Protein AF-A0A972YEQ8-F1 (afdb_monomer)

Solvent-accessible surface area (backbone atoms only — not comparable to full-atom values): 8526 Å² total; per-residue (Å²): 132,85,81,76,73,78,64,45,81,72,47,78,48,75,59,92,53,33,38,36,41,34,33,34,39,65,90,40,56,49,99,87,65,48,78,46,79,74,41,80,48,74,51,73,35,32,45,45,74,49,97,84,75,45,79,47,78,40,85,74,67,55,77,71,51,44,57,53,49,53,54,49,49,51,58,50,49,57,49,50,51,53,51,53,50,53,52,50,51,52,51,51,50,51,52,48,54,50,53,52,50,54,48,54,54,61,56,70,78,45,53,78,67,52,57,54,47,52,59,49,50,53,51,52,50,50,52,52,51,54,52,57,73,67,60,65,83,76,82,83,86,80,132

pLDDT: mean 78.66, std 14.8, range [39.31, 95.44]

Structure (mmCIF, N/CA/C/O backbone):
data_AF-A0A972YEQ8-F1
#
_entry.id   AF-A0A972YEQ8-F1
#
loop_
_atom_site.group_PDB
_atom_site.id
_atom_site.type_symbol
_atom_site.label_atom_id
_atom_site.label_alt_id
_atom_site.label_comp_id
_atom_site.label_asym_id
_atom_sit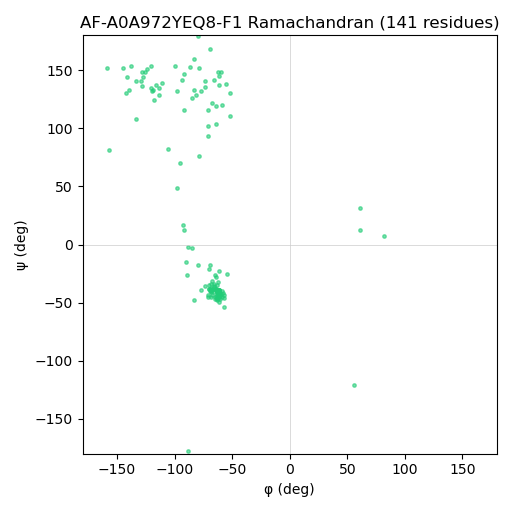e.label_entity_id
_atom_site.label_seq_id
_atom_site.pdbx_PDB_ins_code
_atom_site.Cartn_x
_atom_site.Cartn_y
_atom_site.Cartn_z
_atom_site.occupancy
_atom_site.B_iso_or_equiv
_atom_site.auth_seq_id
_atom_site.auth_comp_id
_atom_site.auth_asym_id
_atom_site.auth_atom_id
_atom_site.pdbx_PDB_model_num
ATOM 1 N N . MET A 1 1 ? -14.097 23.940 -10.486 1.00 46.50 1 MET A N 1
ATOM 2 C CA . MET A 1 1 ? -14.217 23.028 -9.330 1.00 46.50 1 MET A CA 1
ATOM 3 C C . MET A 1 1 ? -13.614 21.710 -9.767 1.00 46.50 1 MET A C 1
ATOM 5 O O . MET A 1 1 ? -14.126 21.138 -10.717 1.00 46.50 1 MET A O 1
ATOM 9 N N . GLU A 1 2 ? -12.492 21.294 -9.182 1.00 50.94 2 GLU A N 1
ATOM 10 C CA . GLU A 1 2 ? -11.872 20.004 -9.507 1.00 50.94 2 GLU A CA 1
ATOM 11 C C . GLU A 1 2 ? -12.761 18.855 -9.024 1.00 50.94 2 GLU A C 1
ATOM 13 O O . GLU A 1 2 ? -13.050 18.736 -7.829 1.00 50.94 2 GLU A O 1
ATOM 18 N N . GLU A 1 3 ? -13.173 17.980 -9.938 1.00 52.50 3 GLU A N 1
ATOM 19 C CA . GLU A 1 3 ? -13.722 16.678 -9.574 1.00 52.50 3 GLU A CA 1
ATOM 20 C C . GLU A 1 3 ? -12.586 15.806 -9.035 1.00 52.50 3 GLU A C 1
ATOM 22 O O . GLU A 1 3 ? -11.865 15.139 -9.775 1.00 52.50 3 GLU A O 1
ATOM 27 N N . ARG A 1 4 ? -12.402 15.810 -7.712 1.00 58.81 4 ARG A N 1
ATOM 28 C CA . ARG A 1 4 ? -11.503 14.856 -7.058 1.00 58.81 4 ARG A CA 1
ATOM 29 C C . ARG A 1 4 ? -12.061 13.450 -7.265 1.00 58.81 4 ARG A C 1
ATOM 31 O O . ARG A 1 4 ? -13.028 13.063 -6.604 1.00 58.81 4 ARG A O 1
ATOM 38 N N . LYS A 1 5 ? -11.454 12.687 -8.178 1.00 71.62 5 LYS A N 1
ATOM 39 C CA . LYS A 1 5 ? -11.754 11.262 -8.358 1.00 71.62 5 LYS A CA 1
ATOM 40 C C . LYS A 1 5 ? -11.652 10.550 -7.008 1.00 71.62 5 LYS A C 1
ATOM 42 O O . LYS A 1 5 ? -10.690 10.730 -6.259 1.00 71.62 5 LYS A O 1
ATOM 47 N N . LYS A 1 6 ? -12.685 9.773 -6.678 1.00 80.44 6 LYS A N 1
ATOM 48 C CA . LYS A 1 6 ? -12.731 9.015 -5.425 1.00 80.44 6 LYS A CA 1
ATOM 49 C C . LYS A 1 6 ? -11.641 7.937 -5.444 1.00 80.44 6 LYS A C 1
ATOM 51 O O . LYS A 1 6 ? -11.435 7.321 -6.488 1.00 80.44 6 LYS A O 1
ATOM 56 N N . PRO A 1 7 ? -10.974 7.681 -4.309 1.00 87.81 7 PRO A N 1
ATOM 57 C CA . PRO A 1 7 ? -10.001 6.604 -4.228 1.00 87.81 7 PRO A CA 1
ATOM 58 C C . PRO A 1 7 ? -10.651 5.237 -4.467 1.00 87.81 7 PRO A C 1
ATOM 60 O O . PRO A 1 7 ? -11.806 5.012 -4.097 1.00 87.81 7 PRO A O 1
ATOM 63 N N . THR A 1 8 ? -9.885 4.312 -5.039 1.00 91.19 8 THR A N 1
ATOM 64 C CA . THR A 1 8 ? -10.295 2.925 -5.278 1.00 91.19 8 THR A CA 1
ATOM 65 C C . THR A 1 8 ? -9.858 2.024 -4.127 1.00 91.19 8 THR A C 1
ATOM 67 O O . THR A 1 8 ? -8.756 2.172 -3.598 1.00 91.19 8 THR A O 1
ATOM 70 N N . LEU A 1 9 ? -10.700 1.063 -3.744 1.00 92.69 9 LEU A N 1
ATOM 71 C CA . LEU A 1 9 ? -10.356 0.063 -2.733 1.00 92.69 9 LEU A CA 1
ATOM 72 C C . LEU A 1 9 ? -9.324 -0.926 -3.295 1.00 92.69 9 LEU A C 1
ATOM 74 O O . LEU A 1 9 ? -9.634 -1.659 -4.228 1.00 92.69 9 LEU A O 1
ATOM 78 N N . GLU A 1 10 ? -8.118 -0.956 -2.719 1.00 93.31 10 GLU A N 1
ATOM 79 C CA . GLU A 1 10 ? -7.074 -1.935 -3.071 1.00 93.31 10 GLU A CA 1
ATOM 80 C C . GLU A 1 10 ? -7.301 -3.244 -2.303 1.00 93.31 10 GLU A C 1
ATOM 82 O O . GLU A 1 10 ? -7.270 -4.328 -2.881 1.00 93.31 10 GLU A O 1
ATOM 87 N N . LYS A 1 11 ? -7.536 -3.151 -0.985 1.00 94.62 11 LYS A N 1
ATOM 88 C CA . LYS A 1 11 ? -7.744 -4.318 -0.118 1.00 94.62 11 LYS A CA 1
ATOM 89 C C . LYS A 1 11 ? -8.477 -3.958 1.169 1.00 94.62 11 LYS A C 1
ATOM 91 O O . LYS A 1 11 ? -8.360 -2.845 1.680 1.00 94.62 11 LYS A O 1
ATOM 96 N N . GLU A 1 12 ? -9.198 -4.930 1.713 1.00 95.44 12 GLU A N 1
ATOM 97 C CA . GLU A 1 12 ? -9.908 -4.832 2.984 1.00 95.44 12 GLU A CA 1
ATOM 98 C C . GLU A 1 12 ? -9.568 -6.023 3.886 1.00 95.44 12 GLU A C 1
ATOM 100 O O . GLU A 1 12 ? -9.468 -7.161 3.427 1.00 95.44 12 GLU A O 1
ATOM 105 N N . TRP A 1 13 ? -9.422 -5.751 5.182 1.00 95.25 13 TRP A N 1
ATOM 106 C CA . TRP A 1 13 ? -9.278 -6.743 6.240 1.00 95.25 13 TRP A CA 1
ATOM 107 C C . TRP A 1 13 ? -10.328 -6.509 7.316 1.00 95.25 13 TRP A C 1
ATOM 109 O O . TRP A 1 13 ? -10.690 -5.368 7.615 1.00 95.25 13 TRP A O 1
ATOM 119 N N . ARG A 1 14 ? -10.766 -7.593 7.957 1.00 93.38 14 ARG A N 1
ATOM 120 C CA . ARG A 1 14 ? -11.747 -7.535 9.037 1.00 93.38 14 ARG A CA 1
ATOM 121 C C . ARG A 1 14 ? -11.428 -8.553 10.123 1.00 93.38 14 ARG A C 1
ATOM 123 O O . ARG A 1 14 ? -11.243 -9.729 9.827 1.00 93.38 14 ARG A O 1
ATOM 130 N N . ILE A 1 15 ? -11.407 -8.101 11.376 1.00 92.81 15 ILE A N 1
ATOM 131 C CA . ILE A 1 15 ? -11.313 -8.958 12.564 1.00 92.81 15 ILE A CA 1
ATOM 132 C C . ILE A 1 15 ? -12.358 -8.474 13.567 1.00 92.81 15 ILE A C 1
ATOM 134 O O . ILE A 1 15 ? -12.233 -7.396 14.148 1.00 92.81 15 ILE A O 1
ATOM 138 N N . GLY A 1 16 ? -13.421 -9.262 13.742 1.00 90.00 16 GLY A N 1
ATOM 139 C CA . GLY A 1 16 ? -14.567 -8.880 14.567 1.00 90.00 16 GLY A CA 1
ATOM 140 C C . GLY A 1 16 ? -15.175 -7.545 14.120 1.00 90.00 16 GLY A C 1
ATOM 141 O O . GLY A 1 16 ? -15.592 -7.389 12.968 1.00 90.00 16 GLY A O 1
ATOM 142 N N . ASN A 1 17 ? -15.186 -6.583 15.044 1.00 92.75 17 ASN A N 1
ATOM 143 C CA . ASN A 1 17 ? -15.720 -5.234 14.850 1.00 92.75 17 ASN A CA 1
ATOM 144 C C . ASN A 1 17 ? -14.657 -4.223 14.403 1.00 92.75 17 ASN A C 1
ATOM 146 O O . ASN A 1 17 ? -14.870 -3.023 14.526 1.00 92.75 17 ASN A O 1
ATOM 150 N N . ILE A 1 18 ? -13.501 -4.667 13.914 1.00 92.56 18 ILE A N 1
ATOM 151 C CA . ILE A 1 18 ? -12.461 -3.774 13.399 1.00 92.56 18 ILE A CA 1
ATOM 152 C C . ILE A 1 18 ? -12.231 -4.089 11.932 1.00 92.56 18 ILE A C 1
ATOM 154 O O . ILE A 1 18 ? -12.092 -5.249 11.535 1.00 92.56 18 ILE A O 1
ATOM 158 N N . LYS A 1 19 ? -12.186 -3.026 11.138 1.00 94.19 19 LYS A N 1
ATOM 159 C CA . LYS A 1 19 ? -11.946 -3.054 9.706 1.00 94.19 19 LYS A CA 1
ATOM 160 C C . LYS A 1 19 ? -10.709 -2.228 9.396 1.00 94.19 19 LYS A C 1
ATOM 162 O O . LYS A 1 19 ? -10.551 -1.115 9.895 1.00 94.19 19 LYS A O 1
ATOM 167 N N . ALA A 1 20 ? -9.843 -2.773 8.558 1.00 94.31 20 ALA A N 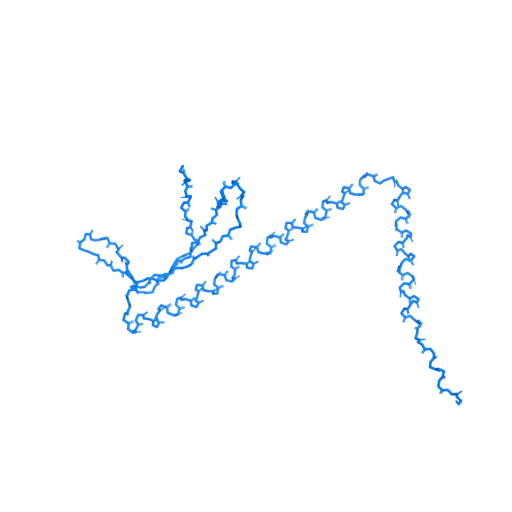1
ATOM 168 C CA . ALA A 1 20 ? -8.759 -2.033 7.943 1.00 94.31 20 ALA A CA 1
ATOM 169 C C . ALA A 1 20 ? -8.974 -1.999 6.434 1.00 94.31 20 ALA A C 1
ATOM 171 O O . ALA A 1 20 ? -9.344 -3.005 5.834 1.00 94.31 20 ALA A O 1
ATOM 172 N N . VAL A 1 21 ? -8.743 -0.848 5.819 1.00 94.00 21 VAL A N 1
ATOM 173 C CA . VAL A 1 21 ? -8.834 -0.670 4.369 1.00 94.00 21 VAL A CA 1
ATOM 174 C C . VAL A 1 21 ? -7.562 -0.040 3.845 1.00 94.00 21 VAL A C 1
ATOM 176 O O . VAL A 1 21 ? -6.975 0.829 4.493 1.00 94.00 21 VAL A O 1
ATOM 179 N N . MET A 1 22 ? -7.165 -0.466 2.655 1.00 94.69 22 MET A N 1
ATOM 180 C CA . MET A 1 22 ? -6.152 0.184 1.845 1.00 94.69 22 MET A CA 1
ATOM 181 C C . MET A 1 22 ? -6.811 0.743 0.595 1.00 94.69 22 MET A C 1
ATOM 183 O O . MET A 1 22 ? -7.537 0.045 -0.113 1.00 94.69 22 MET A O 1
ATOM 187 N N . LEU A 1 23 ? -6.551 2.016 0.345 1.00 93.19 23 LEU A N 1
ATOM 188 C CA . LEU A 1 23 ? -7.112 2.787 -0.744 1.00 93.19 23 LEU A CA 1
ATOM 189 C C . LEU A 1 23 ? -5.984 3.279 -1.645 1.00 93.19 23 LEU A C 1
ATOM 191 O O . LEU A 1 23 ? -5.008 3.858 -1.158 1.00 93.19 23 LEU A O 1
ATOM 195 N N . ARG A 1 24 ? -6.156 3.094 -2.951 1.00 92.00 24 ARG A N 1
ATOM 196 C CA . ARG A 1 24 ? -5.288 3.644 -3.987 1.00 92.00 24 ARG A CA 1
ATOM 197 C C . ARG A 1 24 ? -5.907 4.919 -4.545 1.00 92.00 24 ARG A C 1
ATOM 199 O O . ARG A 1 24 ? -7.090 4.967 -4.873 1.00 92.00 24 ARG A O 1
ATOM 206 N N . HIS A 1 25 ? -5.093 5.959 -4.645 1.00 90.00 25 HIS A N 1
ATOM 207 C CA . HIS A 1 25 ? -5.453 7.232 -5.258 1.00 90.00 25 HIS A CA 1
ATOM 208 C C . HIS A 1 25 ? -4.767 7.315 -6.617 1.00 90.00 25 HIS A C 1
ATOM 210 O O . HIS A 1 25 ? -3.678 7.880 -6.722 1.00 90.00 25 HIS A O 1
ATOM 216 N N . SER A 1 26 ? -5.380 6.696 -7.625 1.00 82.25 26 SER A N 1
ATOM 217 C CA . SER A 1 26 ? -4.961 6.815 -9.022 1.00 82.25 26 SER A CA 1
ATOM 218 C C . SER A 1 26 ? -5.550 8.078 -9.655 1.00 82.25 26 SER A C 1
ATOM 220 O O . SER A 1 26 ? -6.540 8.627 -9.171 1.00 82.25 26 SER A O 1
ATOM 222 N N . ASP A 1 27 ? -4.946 8.532 -10.752 1.00 76.06 27 ASP A N 1
ATOM 223 C CA . ASP A 1 27 ? -5.450 9.636 -11.586 1.00 76.06 27 ASP A CA 1
ATOM 224 C C . ASP A 1 27 ? -5.585 10.985 -10.869 1.00 76.06 27 ASP A C 1
ATOM 226 O O . ASP A 1 27 ? -6.461 11.794 -11.183 1.00 76.06 27 ASP A O 1
ATOM 230 N N . ARG A 1 28 ? -4.720 11.236 -9.889 1.00 79.31 28 ARG A N 1
ATOM 231 C CA . ARG A 1 28 ? -4.595 12.562 -9.292 1.00 79.31 28 ARG A CA 1
ATOM 232 C C . ARG A 1 28 ? -3.877 13.490 -10.263 1.00 79.31 28 ARG A C 1
ATOM 234 O O . ARG A 1 28 ? -2.889 13.083 -10.870 1.00 79.31 28 ARG A O 1
ATOM 241 N N . THR A 1 29 ? -4.322 14.734 -10.340 1.00 79.25 29 THR A N 1
ATOM 242 C CA . THR A 1 29 ? -3.620 15.812 -11.041 1.00 79.25 29 THR A CA 1
ATOM 243 C C . THR A 1 29 ? -3.294 16.945 -10.072 1.00 79.25 29 THR A C 1
ATOM 245 O O . THR A 1 29 ? -3.951 17.063 -9.035 1.00 79.25 29 THR A O 1
ATOM 248 N N . ASP A 1 30 ? -2.242 17.710 -10.350 1.00 82.44 30 ASP A N 1
ATOM 249 C CA . ASP A 1 30 ? -2.005 18.998 -9.691 1.00 82.44 30 ASP A CA 1
ATOM 250 C C . ASP A 1 30 ? -2.873 20.107 -10.315 1.00 82.44 30 ASP A C 1
ATOM 252 O O . ASP A 1 30 ? -3.652 19.850 -11.237 1.00 82.44 30 ASP A O 1
ATOM 256 N N . GLU A 1 31 ? -2.746 21.331 -9.791 1.00 84.31 31 GLU A N 1
ATOM 257 C CA . GLU A 1 31 ? -3.500 22.507 -10.257 1.00 84.31 31 GLU A CA 1
ATOM 258 C C . GLU A 1 31 ? -3.214 22.845 -11.732 1.00 84.31 31 GLU A C 1
ATOM 260 O O . GLU A 1 31 ? -4.057 23.438 -12.406 1.00 84.31 31 GLU A O 1
ATOM 265 N N . ASP A 1 32 ? -2.060 22.411 -12.246 1.00 86.69 32 ASP A N 1
ATOM 266 C CA . ASP A 1 32 ? -1.630 22.592 -13.632 1.00 86.69 32 ASP A CA 1
ATOM 267 C C . ASP A 1 32 ? -2.111 21.451 -14.555 1.00 86.69 32 ASP A C 1
ATOM 269 O O . ASP A 1 32 ? -1.877 21.473 -15.765 1.00 86.69 32 ASP A O 1
ATOM 273 N N . GLY A 1 33 ? -2.800 20.443 -14.009 1.00 84.06 33 GLY A N 1
ATOM 274 C CA . GLY A 1 33 ? -3.288 19.280 -14.749 1.00 84.06 33 GLY A CA 1
ATOM 275 C C . GLY A 1 33 ? -2.239 18.185 -14.974 1.00 84.06 33 GLY A C 1
ATOM 276 O O . GLY A 1 33 ? -2.522 17.208 -15.674 1.00 84.06 33 GLY A O 1
ATOM 277 N N . ASN A 1 34 ? -1.049 18.289 -14.377 1.00 83.50 34 ASN A N 1
ATOM 278 C CA . ASN A 1 34 ? -0.035 17.244 -14.463 1.00 83.50 34 ASN A CA 1
ATOM 279 C C . ASN A 1 34 ? -0.430 16.055 -13.598 1.00 83.50 34 ASN A C 1
ATOM 281 O O . ASN A 1 34 ? -0.831 16.198 -12.441 1.00 83.50 34 ASN A O 1
ATOM 285 N N . ARG A 1 35 ? -0.266 14.847 -14.142 1.00 80.50 35 ARG A N 1
ATOM 286 C CA . ARG A 1 35 ? -0.532 13.611 -13.407 1.00 80.50 35 ARG A CA 1
ATOM 287 C C . ARG A 1 35 ? 0.435 13.479 -12.230 1.00 80.50 35 ARG A C 1
ATOM 289 O O . ARG A 1 35 ? 1.645 13.367 -12.411 1.00 80.50 35 ARG A O 1
ATOM 296 N N . LEU A 1 36 ? -0.124 13.427 -11.028 1.00 79.88 36 LEU A N 1
ATOM 297 C CA . LEU A 1 36 ? 0.600 13.129 -9.802 1.00 79.88 36 LEU A CA 1
ATOM 298 C C . LEU A 1 36 ? 0.834 11.617 -9.671 1.00 79.88 36 LEU A C 1
ATOM 300 O O . LEU A 1 36 ? 0.023 10.822 -10.159 1.00 79.88 36 LEU A O 1
ATOM 304 N N . PRO A 1 37 ? 1.913 11.205 -8.983 1.00 80.06 37 PRO A N 1
ATOM 305 C CA . PRO A 1 37 ? 2.186 9.797 -8.738 1.00 80.06 37 PRO A CA 1
ATOM 306 C C . PRO A 1 37 ? 1.069 9.147 -7.918 1.00 80.06 37 PRO A C 1
ATOM 308 O O . PRO A 1 37 ? 0.483 9.766 -7.019 1.00 80.06 37 PRO A O 1
ATOM 311 N N . ASP A 1 38 ? 0.808 7.877 -8.227 1.00 84.75 38 ASP A N 1
ATOM 312 C CA . ASP A 1 38 ? -0.124 7.043 -7.478 1.00 84.75 38 ASP A CA 1
ATOM 313 C C . ASP A 1 38 ? 0.276 7.011 -5.997 1.00 84.75 38 ASP A C 1
ATOM 315 O O . ASP A 1 38 ? 1.450 6.888 -5.640 1.00 84.75 38 ASP A O 1
ATOM 319 N N . ARG A 1 39 ? -0.722 7.107 -5.116 1.00 86.44 39 ARG A N 1
ATOM 320 C CA . ARG A 1 39 ? -0.509 7.081 -3.667 1.00 86.44 39 ARG A CA 1
ATOM 321 C C . ARG A 1 39 ? -1.404 6.050 -3.002 1.00 86.44 39 ARG A C 1
ATOM 323 O O . ARG A 1 39 ? -2.604 5.992 -3.274 1.00 86.44 39 ARG A O 1
ATOM 330 N N . LEU A 1 40 ? -0.830 5.299 -2.068 1.00 90.50 40 LEU A N 1
ATOM 331 C CA . LEU A 1 40 ? -1.576 4.446 -1.152 1.00 90.50 40 LEU A CA 1
ATOM 332 C C . LEU A 1 40 ? -1.901 5.207 0.134 1.00 90.50 40 LEU A C 1
ATOM 334 O O . LEU A 1 40 ? -1.161 6.077 0.597 1.00 90.50 40 LEU A O 1
ATOM 338 N N . SER A 1 41 ? -3.055 4.893 0.702 1.00 91.00 41 SER A N 1
ATOM 339 C CA . SER A 1 41 ? -3.447 5.334 2.035 1.00 91.00 41 SER A CA 1
ATOM 340 C C . SER A 1 41 ? -4.171 4.201 2.733 1.00 91.00 41 SER A C 1
ATOM 342 O O . SER A 1 41 ? -4.921 3.464 2.092 1.00 91.00 41 SER A O 1
ATOM 344 N N . SER A 1 42 ? -3.982 4.074 4.038 1.00 91.88 42 SER A N 1
ATOM 345 C CA . SER A 1 42 ? -4.664 3.065 4.834 1.00 91.88 42 SER A CA 1
ATOM 346 C C . SER A 1 42 ? -5.439 3.687 5.989 1.00 91.88 42 SER A C 1
ATOM 348 O O . SER A 1 42 ? -5.102 4.760 6.493 1.00 91.88 42 SER A O 1
ATOM 350 N N . LYS A 1 43 ? -6.520 3.019 6.393 1.00 91.69 43 LYS A N 1
ATOM 351 C CA . LYS A 1 43 ? -7.374 3.434 7.510 1.00 91.69 43 LYS A CA 1
ATOM 352 C C . LYS A 1 43 ? -7.781 2.201 8.305 1.00 91.69 43 LYS A C 1
ATOM 354 O O . LYS A 1 43 ? -8.227 1.220 7.719 1.00 91.69 43 LYS A O 1
ATOM 359 N N . VAL A 1 44 ? -7.657 2.266 9.630 1.00 91.38 44 VAL A N 1
ATOM 360 C CA . VAL A 1 44 ? -8.143 1.228 10.552 1.00 91.38 44 VAL A CA 1
ATOM 361 C C . VAL A 1 44 ? -9.198 1.841 11.460 1.00 91.38 44 VAL A C 1
ATOM 363 O O . VAL A 1 44 ? -8.943 2.858 12.102 1.00 91.38 44 VAL A O 1
ATOM 366 N N . VAL A 1 45 ? -10.384 1.243 11.485 1.00 91.12 45 VAL A N 1
ATOM 367 C CA . VAL A 1 45 ? -11.581 1.766 12.154 1.00 91.12 45 VAL A CA 1
ATOM 368 C C . VAL A 1 45 ? -12.332 0.668 12.879 1.00 91.12 45 VAL A C 1
ATOM 370 O O . VAL A 1 45 ? -12.294 -0.500 12.488 1.00 91.12 45 VAL A O 1
ATOM 373 N N . LYS A 1 46 ? -13.061 1.059 13.922 1.00 91.88 46 LYS A N 1
ATOM 374 C CA . LYS A 1 46 ? -14.081 0.215 14.528 1.00 91.88 46 LYS A CA 1
ATOM 375 C C . LYS A 1 46 ? -15.371 0.354 13.730 1.00 91.88 46 LYS A C 1
ATOM 377 O O . LYS A 1 46 ? -15.786 1.470 13.440 1.00 91.88 46 LYS A O 1
ATOM 382 N N . ILE A 1 47 ? -16.002 -0.766 13.413 1.00 91.56 47 ILE A N 1
ATOM 383 C CA . ILE A 1 47 ? -17.299 -0.850 12.748 1.00 91.56 47 ILE A CA 1
ATOM 384 C C . ILE A 1 47 ? -18.348 -1.394 13.710 1.00 91.56 47 ILE A C 1
ATOM 386 O O . ILE A 1 47 ? -18.092 -2.329 14.470 1.00 91.56 47 ILE A O 1
ATOM 390 N N . PHE A 1 48 ? -19.543 -0.825 13.679 1.00 89.06 48 PHE A N 1
ATOM 391 C CA . PHE A 1 48 ? -20.673 -1.293 14.475 1.00 89.06 48 PHE A CA 1
ATOM 392 C C . PHE A 1 48 ? -21.965 -1.122 13.689 1.00 89.06 48 PHE A C 1
ATOM 394 O O . PHE A 1 48 ? -22.070 -0.260 12.821 1.00 89.06 48 PHE A O 1
ATOM 401 N N . LYS A 1 49 ? -22.944 -1.977 13.982 1.00 87.88 49 LYS A N 1
ATOM 402 C CA . LYS A 1 49 ? -24.268 -1.880 13.379 1.00 87.88 49 LYS A CA 1
ATOM 403 C C . LYS A 1 49 ? -25.074 -0.821 14.128 1.00 87.88 49 LYS A C 1
ATOM 405 O O . LYS A 1 49 ? -25.142 -0.869 15.359 1.00 87.88 49 LYS A O 1
ATOM 410 N N . ASN A 1 50 ? -25.653 0.129 13.408 1.00 85.69 50 ASN A N 1
ATOM 411 C CA . ASN A 1 50 ? -26.547 1.127 13.981 1.00 85.69 50 ASN A CA 1
ATOM 412 C C . ASN A 1 50 ? -28.005 0.620 13.993 1.00 85.69 50 ASN A C 1
ATOM 414 O O . ASN A 1 50 ? -28.294 -0.516 13.619 1.00 85.69 50 ASN A O 1
ATOM 418 N N . LYS A 1 51 ? -28.941 1.458 14.458 1.00 85.31 51 LYS A N 1
ATOM 419 C CA . LYS A 1 51 ? -30.370 1.100 14.563 1.00 85.31 51 LYS A CA 1
ATOM 420 C C . LYS A 1 51 ? -31.073 0.941 13.208 1.00 85.31 51 LYS A C 1
ATOM 422 O O . LYS A 1 51 ? -32.136 0.334 13.169 1.00 85.31 51 LYS A O 1
ATOM 427 N N . ASN A 1 52 ? -30.488 1.468 12.134 1.00 89.00 52 ASN A N 1
ATOM 428 C CA . ASN A 1 52 ? -31.000 1.360 10.767 1.00 89.00 52 ASN A CA 1
ATOM 429 C C . ASN A 1 52 ? -30.425 0.136 10.037 1.00 89.00 52 ASN A C 1
ATOM 431 O O . ASN A 1 52 ? -30.542 0.037 8.822 1.00 89.00 52 ASN A O 1
ATOM 435 N N . ASP A 1 53 ? -29.775 -0.776 10.766 1.00 81.50 53 ASP A N 1
ATOM 436 C CA . ASP A 1 53 ? -29.049 -1.924 10.224 1.00 81.50 53 ASP A CA 1
ATOM 437 C C . ASP A 1 53 ? -27.872 -1.576 9.293 1.00 81.50 53 ASP A C 1
ATOM 439 O O . ASP A 1 53 ? -27.288 -2.465 8.666 1.00 81.50 53 ASP A O 1
ATOM 443 N N . GLU A 1 54 ? -27.457 -0.312 9.271 1.00 86.81 54 GLU A N 1
ATOM 444 C CA . GLU A 1 54 ? -26.292 0.163 8.534 1.00 86.81 54 GLU A CA 1
ATOM 445 C C . GLU A 1 54 ? -25.017 0.009 9.378 1.00 86.81 54 GLU A C 1
ATOM 447 O O . GLU A 1 54 ? -25.051 -0.012 10.613 1.00 86.81 54 GLU A O 1
ATOM 452 N N . TRP A 1 55 ? -23.872 -0.138 8.708 1.00 85.75 55 TRP A N 1
ATOM 453 C CA . TRP A 1 55 ? -22.569 -0.213 9.368 1.00 85.75 55 TRP A CA 1
ATOM 454 C C . TRP A 1 55 ? -21.952 1.179 9.463 1.00 85.75 55 TRP A C 1
ATOM 456 O O . TRP A 1 55 ? -21.581 1.756 8.444 1.00 85.75 55 TRP A O 1
ATOM 466 N N . ASP A 1 56 ? -21.781 1.665 10.689 1.00 87.88 56 ASP A N 1
ATOM 467 C CA . ASP A 1 56 ? -21.094 2.918 10.986 1.00 87.88 56 ASP A CA 1
ATOM 468 C C . ASP A 1 56 ? -19.654 2.667 11.441 1.00 87.88 56 ASP A C 1
ATOM 470 O O . ASP A 1 56 ? -19.322 1.620 12.006 1.00 87.88 56 ASP A O 1
ATOM 474 N N . GLU A 1 57 ? -18.791 3.658 11.213 1.00 90.81 57 GLU A N 1
ATOM 475 C CA . GLU A 1 57 ? -17.372 3.625 11.567 1.00 90.81 57 GLU A CA 1
ATOM 476 C C . GLU A 1 57 ? -17.047 4.650 12.662 1.00 90.81 57 GLU A C 1
ATOM 478 O O . GLU A 1 57 ? -17.414 5.819 12.555 1.00 90.81 57 GLU A O 1
ATOM 483 N N . THR A 1 58 ? -16.279 4.258 13.686 1.00 85.94 58 THR A N 1
ATOM 484 C CA . THR A 1 58 ? -15.692 5.195 14.662 1.00 85.94 58 THR A CA 1
A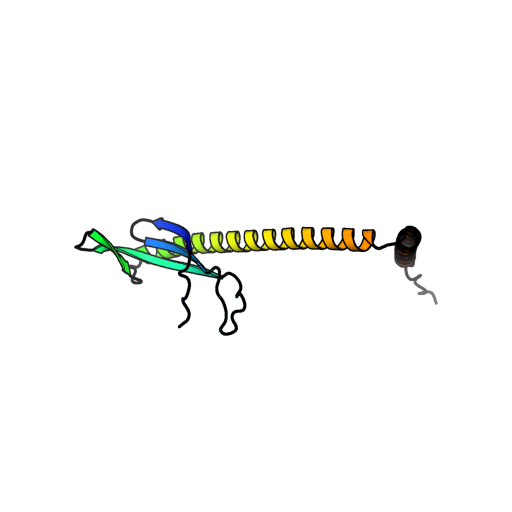TOM 485 C C . THR A 1 58 ? -14.182 4.991 14.823 1.00 85.94 58 THR A C 1
ATOM 487 O O . THR A 1 58 ? -13.676 3.872 14.688 1.00 85.94 58 THR A O 1
ATOM 490 N N . PRO A 1 59 ? -13.429 6.069 15.121 1.00 80.25 59 PRO A N 1
ATOM 491 C CA . PRO A 1 59 ? -11.999 5.976 15.411 1.00 80.25 59 PRO A CA 1
ATOM 492 C C . PRO A 1 59 ? -11.712 5.509 16.847 1.00 80.25 59 PRO A C 1
ATOM 494 O O . PRO A 1 59 ? -10.593 5.098 17.142 1.00 80.25 59 PRO A O 1
ATOM 497 N N . PHE A 1 60 ? -12.698 5.585 17.746 1.00 86.62 60 PHE A N 1
ATOM 498 C CA . PHE A 1 60 ? -12.533 5.221 19.149 1.00 86.62 60 PHE A CA 1
ATOM 499 C C . PHE A 1 60 ? -12.530 3.700 19.336 1.00 86.62 60 PHE A C 1
ATOM 501 O O . PHE A 1 60 ? -13.409 2.991 18.844 1.00 86.62 60 PHE A O 1
ATOM 508 N N . MET A 1 61 ? -11.547 3.207 20.086 1.00 89.69 61 MET A N 1
ATOM 509 C CA . MET A 1 61 ? -11.335 1.789 20.359 1.00 89.69 61 MET A CA 1
ATOM 510 C C . MET A 1 61 ? -11.079 1.587 21.850 1.00 89.69 61 MET A C 1
ATOM 512 O O . MET A 1 61 ? -10.380 2.378 22.481 1.00 89.69 61 MET A O 1
ATOM 516 N N . SER A 1 62 ? -11.626 0.513 22.410 1.00 91.25 62 SER A N 1
ATOM 517 C CA . SER A 1 62 ? -11.232 0.020 23.733 1.00 91.25 62 SER A CA 1
ATOM 518 C C . SER A 1 62 ? -9.810 -0.562 23.711 1.00 91.25 62 SER A C 1
ATOM 520 O O . SER A 1 62 ? -9.245 -0.808 22.646 1.00 91.25 62 SER A O 1
ATOM 522 N N . GLY A 1 63 ? -9.224 -0.836 24.884 1.00 90.25 63 GLY A N 1
ATOM 523 C CA . GLY A 1 63 ? -7.854 -1.365 24.974 1.00 90.25 63 GLY A CA 1
ATOM 524 C C . GLY A 1 63 ? -7.643 -2.693 24.229 1.00 90.25 63 GLY A C 1
ATOM 525 O O . GLY A 1 63 ? -6.657 -2.848 23.516 1.00 90.25 63 GLY A O 1
ATOM 526 N N . GLN A 1 64 ? -8.592 -3.633 24.315 1.00 89.81 64 GLN A N 1
ATOM 527 C CA . GLN A 1 64 ? -8.516 -4.897 23.565 1.00 89.81 64 GLN A CA 1
ATOM 528 C C . GLN A 1 64 ? -8.679 -4.689 22.055 1.00 89.81 64 GLN A C 1
ATOM 530 O O . GLN A 1 64 ? -8.005 -5.339 21.257 1.00 89.81 64 GLN A O 1
ATOM 535 N N . GLU A 1 65 ? -9.550 -3.762 21.655 1.00 92.44 65 GLU A N 1
ATOM 536 C CA . GLU A 1 65 ? -9.740 -3.400 20.250 1.00 92.44 65 GLU A CA 1
ATOM 537 C C . GLU A 1 65 ? -8.486 -2.741 19.669 1.00 92.44 65 GLU A C 1
ATOM 539 O O . GLU A 1 65 ? -8.142 -2.994 18.517 1.00 92.44 65 GLU A O 1
ATOM 544 N N . HIS A 1 66 ? -7.749 -1.976 20.475 1.00 91.81 66 HIS A N 1
ATOM 545 C CA . HIS A 1 66 ? -6.483 -1.386 20.059 1.00 91.81 66 HIS A CA 1
ATOM 546 C C . HIS A 1 66 ? -5.456 -2.454 19.666 1.00 91.81 66 HIS A C 1
ATOM 548 O O . HIS A 1 66 ? -4.862 -2.356 18.598 1.00 91.81 66 HIS A O 1
ATOM 554 N N . LEU A 1 67 ? -5.328 -3.529 20.451 1.00 92.56 67 LEU A N 1
ATOM 555 C CA . LEU A 1 67 ? -4.413 -4.636 20.143 1.00 92.56 67 LEU A CA 1
ATOM 556 C C . LEU A 1 67 ? -4.765 -5.334 18.821 1.00 92.56 67 LEU A C 1
ATOM 558 O O . LEU A 1 67 ? -3.889 -5.713 18.045 1.00 92.56 67 LEU A O 1
ATOM 562 N N . VAL A 1 68 ? -6.058 -5.517 18.545 1.00 93.25 68 VAL A N 1
ATOM 563 C CA . VAL A 1 68 ? -6.513 -6.088 17.269 1.00 93.25 68 VAL A CA 1
ATOM 564 C C . VAL A 1 68 ? -6.237 -5.118 16.118 1.00 93.25 68 VAL A C 1
ATOM 566 O O . VAL A 1 68 ? -5.788 -5.541 15.051 1.00 93.25 68 VAL A O 1
ATOM 569 N N . ALA A 1 69 ? -6.455 -3.820 16.331 1.00 92.12 69 ALA A N 1
ATOM 570 C CA . ALA A 1 69 ? -6.152 -2.794 15.347 1.00 92.12 69 ALA A CA 1
ATOM 571 C C . ALA A 1 69 ? -4.649 -2.698 15.051 1.00 92.12 69 ALA A C 1
ATOM 573 O O . ALA A 1 69 ? -4.286 -2.544 13.889 1.00 92.12 69 ALA A O 1
ATOM 574 N N . GLU A 1 70 ? -3.773 -2.839 16.047 1.00 92.94 70 GLU A N 1
ATOM 575 C CA . GLU A 1 70 ? -2.319 -2.892 15.851 1.00 92.94 70 GLU A CA 1
ATOM 576 C C . GLU A 1 70 ? -1.896 -4.101 15.014 1.00 92.94 70 GLU A C 1
ATOM 578 O O . GLU A 1 70 ? -1.127 -3.948 14.065 1.00 92.94 70 GLU A O 1
ATOM 583 N N . LYS A 1 71 ? -2.463 -5.286 15.280 1.00 92.00 71 LYS A N 1
ATOM 5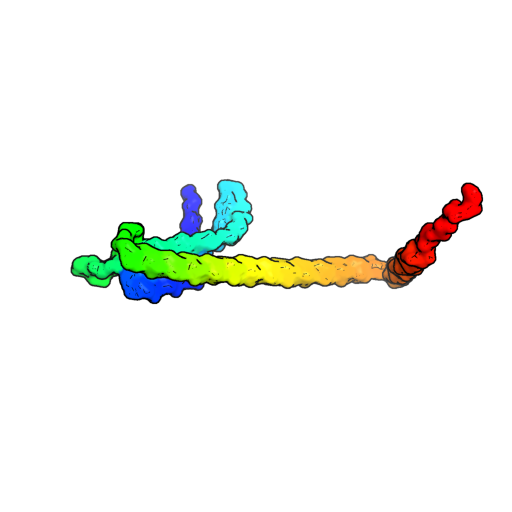84 C CA . LYS A 1 71 ? -2.222 -6.471 14.439 1.00 92.00 71 LYS A CA 1
ATOM 585 C C . LYS A 1 71 ? -2.631 -6.226 12.989 1.00 92.00 71 LYS A C 1
ATOM 587 O O . LYS A 1 71 ? -1.873 -6.532 12.073 1.00 92.00 71 LYS A O 1
ATOM 592 N N . LEU A 1 72 ? -3.805 -5.628 12.781 1.00 93.25 72 LEU A N 1
ATOM 593 C CA . LEU A 1 72 ? -4.265 -5.259 11.444 1.00 93.25 72 LEU A CA 1
ATOM 594 C C . LEU A 1 72 ? -3.352 -4.226 10.782 1.00 93.25 72 LEU A C 1
ATOM 596 O O . LEU A 1 72 ? -3.064 -4.366 9.599 1.00 93.25 72 LEU A O 1
ATOM 600 N N . ARG A 1 73 ? -2.860 -3.223 11.521 1.00 92.50 73 ARG A N 1
ATOM 601 C CA . ARG A 1 73 ? -1.892 -2.244 10.998 1.00 92.50 73 ARG A CA 1
ATOM 602 C C . ARG A 1 73 ? -0.614 -2.917 10.510 1.00 92.50 73 ARG A C 1
ATOM 604 O O . ARG A 1 73 ? -0.128 -2.534 9.453 1.00 92.50 73 ARG A O 1
ATOM 611 N N . GLY A 1 74 ? -0.118 -3.927 11.226 1.00 91.69 74 GLY A N 1
ATOM 612 C CA . GLY A 1 74 ? 1.019 -4.736 10.780 1.00 91.69 74 GLY A CA 1
ATOM 613 C C . GLY A 1 74 ? 0.759 -5.385 9.418 1.00 91.69 74 GLY A C 1
ATOM 614 O O . GLY A 1 74 ? 1.496 -5.140 8.468 1.00 91.69 74 GLY A O 1
ATOM 615 N N . SER A 1 75 ? -0.352 -6.116 9.280 1.00 93.25 75 SER A N 1
ATOM 616 C CA . SER A 1 75 ? -0.715 -6.768 8.010 1.00 93.25 75 SER A CA 1
ATOM 617 C C . SER A 1 75 ? -0.975 -5.783 6.865 1.00 93.25 75 SER A C 1
ATOM 619 O O . SER A 1 75 ? -0.688 -6.080 5.705 1.00 93.25 75 SER A O 1
ATOM 621 N N . VAL A 1 76 ? -1.537 -4.612 7.172 1.00 93.00 76 VAL A N 1
ATOM 622 C CA . VAL A 1 76 ? -1.729 -3.524 6.205 1.00 93.00 76 VAL A CA 1
ATOM 623 C C . VAL A 1 76 ? -0.382 -3.001 5.727 1.00 93.00 76 VAL A C 1
ATOM 625 O O . VAL A 1 76 ? -0.197 -2.853 4.524 1.00 93.00 76 VAL A O 1
ATOM 628 N N . TYR A 1 77 ? 0.548 -2.745 6.647 1.00 93.69 77 TYR A N 1
ATOM 629 C CA . TYR A 1 77 ? 1.876 -2.236 6.324 1.00 93.69 77 TYR A CA 1
ATOM 630 C C . TYR A 1 77 ? 2.671 -3.227 5.470 1.00 93.69 77 TYR A C 1
ATOM 632 O O . TYR A 1 77 ? 3.231 -2.840 4.450 1.00 93.69 77 TYR A O 1
ATOM 640 N N . GLU A 1 78 ? 2.669 -4.513 5.827 1.00 94.25 78 GLU A N 1
ATOM 641 C CA . GLU A 1 78 ? 3.304 -5.563 5.018 1.00 94.25 78 GLU A CA 1
ATOM 642 C C . GLU A 1 78 ? 2.738 -5.586 3.596 1.00 94.25 78 GLU A C 1
ATOM 644 O O . GLU A 1 78 ? 3.480 -5.595 2.615 1.00 94.25 78 GLU A O 1
ATOM 649 N N . TYR A 1 79 ? 1.411 -5.525 3.469 1.00 94.19 79 TYR A N 1
ATOM 650 C CA . TYR A 1 79 ? 0.774 -5.472 2.161 1.00 94.19 79 TYR A CA 1
ATOM 651 C C . TYR A 1 79 ? 1.104 -4.182 1.399 1.00 94.19 79 TYR A C 1
ATOM 653 O O . TYR A 1 79 ? 1.275 -4.229 0.186 1.00 94.19 79 TYR A O 1
ATOM 661 N N . GLU A 1 80 ? 1.240 -3.046 2.086 1.00 93.12 80 GLU A N 1
ATOM 662 C CA . GLU A 1 80 ? 1.647 -1.775 1.481 1.00 93.12 80 GLU A CA 1
ATOM 663 C C . GLU A 1 80 ? 3.037 -1.899 0.858 1.00 93.12 80 GLU A C 1
ATOM 665 O O . GLU A 1 80 ? 3.215 -1.551 -0.307 1.00 93.12 80 GLU A O 1
ATOM 670 N N . GLN A 1 81 ? 3.992 -2.478 1.593 1.00 93.00 81 GLN A N 1
ATOM 671 C CA . GLN A 1 81 ? 5.338 -2.731 1.078 1.00 93.00 81 GLN A CA 1
ATOM 672 C C . GLN A 1 81 ? 5.310 -3.657 -0.141 1.00 93.00 81 GLN A C 1
ATOM 674 O O . GLN A 1 81 ? 5.939 -3.347 -1.149 1.00 93.00 81 GLN A O 1
ATOM 679 N N . HIS A 1 82 ? 4.519 -4.734 -0.103 1.00 93.06 82 HIS A N 1
ATOM 680 C CA . HIS A 1 82 ? 4.367 -5.632 -1.251 1.00 93.06 82 HIS A CA 1
ATOM 681 C C . HIS A 1 82 ? 3.783 -4.938 -2.485 1.00 93.06 82 HIS A C 1
ATOM 683 O O . HIS A 1 82 ? 4.197 -5.212 -3.611 1.00 93.06 82 HIS A O 1
ATOM 689 N N . VAL A 1 83 ? 2.811 -4.043 -2.301 1.00 90.75 83 VAL A N 1
ATOM 690 C CA . VAL A 1 83 ? 2.233 -3.282 -3.413 1.00 90.75 83 VAL A CA 1
ATOM 691 C C . VAL A 1 83 ? 3.260 -2.307 -3.992 1.00 90.75 83 VAL A C 1
ATOM 693 O O . VAL A 1 83 ? 3.389 -2.233 -5.213 1.00 90.75 83 VAL A O 1
ATOM 696 N N . LEU A 1 84 ? 4.008 -1.601 -3.142 1.00 88.88 84 LEU A N 1
ATOM 697 C CA . LEU A 1 84 ? 5.061 -0.679 -3.575 1.00 88.88 84 LEU A CA 1
ATOM 698 C C . LEU A 1 84 ? 6.195 -1.406 -4.311 1.00 88.88 84 LEU A C 1
ATOM 700 O O . LEU A 1 84 ? 6.671 -0.924 -5.336 1.00 88.88 84 LEU A O 1
ATOM 704 N N . GLU A 1 85 ? 6.602 -2.578 -3.8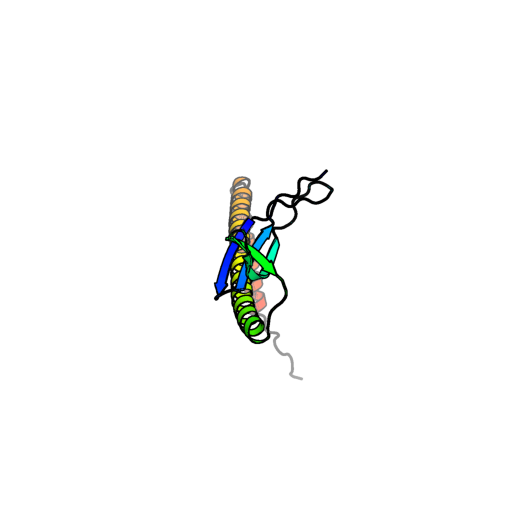26 1.00 92.75 85 GLU A N 1
ATOM 705 C CA . GLU A 1 85 ? 7.609 -3.419 -4.476 1.00 92.75 85 GLU A CA 1
ATOM 706 C C . GLU A 1 85 ? 7.128 -3.896 -5.849 1.00 92.75 85 GLU A C 1
ATOM 708 O O . GLU A 1 85 ? 7.828 -3.705 -6.842 1.00 92.75 85 GLU A O 1
ATOM 713 N N . ARG A 1 86 ? 5.889 -4.395 -5.939 1.00 91.62 86 ARG A N 1
ATOM 714 C CA . ARG A 1 86 ? 5.265 -4.786 -7.211 1.00 91.62 86 ARG A CA 1
ATOM 715 C C . ARG A 1 86 ? 5.216 -3.628 -8.208 1.00 91.62 86 ARG A C 1
ATOM 717 O O . ARG A 1 86 ? 5.469 -3.823 -9.397 1.00 91.62 86 ARG A O 1
ATOM 724 N N . ASP A 1 87 ? 4.852 -2.433 -7.751 1.00 88.38 87 ASP A N 1
ATOM 725 C CA . ASP A 1 87 ? 4.753 -1.257 -8.617 1.00 88.38 87 ASP A CA 1
ATOM 726 C C . ASP A 1 87 ? 6.155 -0.826 -9.103 1.00 88.38 87 ASP A C 1
ATOM 728 O O . ASP A 1 87 ? 6.335 -0.544 -10.290 1.00 88.38 87 ASP A O 1
ATOM 732 N N . ARG A 1 88 ? 7.178 -0.918 -8.243 1.00 88.50 88 ARG A N 1
ATOM 733 C CA . ARG A 1 88 ? 8.585 -0.692 -8.613 1.00 88.50 88 ARG A CA 1
ATOM 734 C C . ARG A 1 88 ? 9.119 -1.736 -9.596 1.00 88.50 88 ARG A C 1
ATOM 736 O O . ARG A 1 88 ? 9.858 -1.397 -10.516 1.00 88.50 88 ARG A O 1
ATOM 743 N N . GLU A 1 89 ? 8.775 -3.008 -9.425 1.00 91.19 89 GLU A N 1
ATOM 744 C CA . GLU A 1 89 ? 9.151 -4.073 -10.361 1.00 91.19 89 GLU A CA 1
ATOM 745 C C . GLU A 1 89 ? 8.544 -3.848 -11.744 1.00 91.19 89 GLU A C 1
ATOM 747 O O . GLU A 1 89 ? 9.236 -4.003 -12.752 1.00 91.19 89 GLU A O 1
ATOM 752 N N . ARG A 1 90 ? 7.275 -3.427 -11.801 1.00 87.50 90 ARG A N 1
ATOM 753 C CA . ARG A 1 90 ? 6.605 -3.061 -13.057 1.00 87.50 90 ARG A CA 1
ATOM 754 C C . ARG A 1 90 ? 7.291 -1.886 -13.740 1.00 87.50 90 ARG A C 1
ATOM 756 O O . ARG A 1 90 ? 7.527 -1.950 -14.944 1.00 87.50 90 ARG A O 1
ATOM 763 N N . GLU A 1 91 ? 7.642 -0.847 -12.986 1.00 87.12 91 GLU A N 1
ATOM 764 C CA . GLU A 1 91 ? 8.385 0.300 -13.512 1.00 87.12 91 GLU A CA 1
ATOM 765 C C . GLU A 1 91 ? 9.767 -0.119 -14.034 1.00 87.12 91 GLU A C 1
ATOM 767 O O . GLU A 1 91 ? 10.136 0.210 -15.161 1.00 87.12 91 GLU A O 1
ATOM 772 N N . ASN A 1 92 ? 10.507 -0.927 -13.272 1.00 86.75 92 ASN A N 1
ATOM 773 C CA . ASN A 1 92 ? 11.800 -1.461 -13.695 1.00 86.75 92 ASN A CA 1
ATOM 774 C C . ASN A 1 92 ? 11.688 -2.310 -14.969 1.00 86.75 92 ASN A C 1
ATOM 776 O O . ASN A 1 92 ? 12.534 -2.195 -15.856 1.00 86.75 92 ASN A O 1
ATOM 780 N N . ALA A 1 93 ? 10.662 -3.157 -15.076 1.00 86.94 93 ALA A N 1
ATOM 781 C CA . ALA A 1 93 ? 10.412 -3.962 -16.267 1.00 86.94 93 ALA A CA 1
ATOM 782 C C . ALA A 1 93 ? 10.091 -3.079 -17.480 1.00 86.94 93 ALA A C 1
ATOM 784 O O . ALA A 1 93 ? 10.656 -3.281 -18.553 1.00 86.94 93 ALA A O 1
ATOM 785 N N . HIS A 1 94 ? 9.251 -2.057 -17.301 1.00 83.75 94 HIS A N 1
ATOM 786 C CA . HIS A 1 94 ? 8.948 -1.087 -18.350 1.00 83.75 94 HIS A CA 1
ATOM 787 C C . HIS A 1 94 ? 10.203 -0.323 -18.804 1.00 83.75 94 HIS A C 1
ATOM 789 O O . HIS A 1 94 ? 10.443 -0.196 -20.003 1.00 83.75 94 HIS A O 1
ATOM 795 N N . ASN A 1 95 ? 11.044 0.121 -17.868 1.00 80.56 95 ASN A N 1
ATOM 796 C CA . ASN A 1 95 ? 12.290 0.827 -18.174 1.00 80.56 95 ASN A CA 1
ATOM 797 C C . ASN A 1 95 ? 13.305 -0.062 -18.903 1.00 80.56 95 ASN A C 1
ATOM 799 O O . ASN A 1 95 ? 13.990 0.412 -19.808 1.00 80.56 95 ASN A O 1
ATOM 803 N N . ARG A 1 96 ? 13.380 -1.356 -18.561 1.00 81.00 96 ARG A N 1
ATOM 804 C CA . ARG A 1 96 ? 14.191 -2.326 -19.316 1.00 81.00 96 ARG A CA 1
ATOM 805 C C . ARG A 1 96 ? 13.704 -2.455 -20.756 1.00 81.00 96 ARG A C 1
ATOM 807 O O . ARG A 1 96 ? 14.512 -2.293 -21.661 1.00 81.00 96 ARG A O 1
ATOM 814 N N . LEU A 1 97 ? 12.399 -2.643 -20.965 1.00 78.00 97 LEU A N 1
ATOM 815 C CA . LEU A 1 97 ? 11.809 -2.738 -22.307 1.00 78.00 97 LEU A CA 1
ATOM 816 C C . LEU A 1 97 ? 12.018 -1.457 -23.129 1.00 78.00 97 LEU A C 1
ATOM 818 O O . LEU A 1 97 ? 12.308 -1.526 -24.319 1.00 78.00 97 LEU A O 1
ATOM 822 N N . GLN A 1 98 ? 11.895 -0.282 -22.505 1.00 71.38 98 GLN A N 1
ATOM 823 C CA . GLN A 1 98 ? 12.199 1.002 -23.145 1.00 71.38 98 GLN A CA 1
ATOM 824 C C . GLN A 1 98 ? 13.678 1.090 -23.541 1.00 71.38 98 GLN A C 1
ATOM 826 O O . GLN A 1 98 ? 13.977 1.456 -24.672 1.00 71.38 98 GLN A O 1
ATOM 831 N N . SER A 1 99 ? 14.599 0.709 -22.650 1.00 71.12 99 SER A N 1
ATOM 832 C CA . SER A 1 99 ? 16.038 0.721 -22.935 1.00 71.12 99 SER A CA 1
ATOM 833 C C . SER A 1 99 ? 16.437 -0.270 -24.030 1.00 71.12 99 SER A C 1
ATOM 835 O O . SER A 1 99 ? 17.319 0.051 -24.823 1.00 71.12 99 SER A O 1
ATOM 837 N N . GLU A 1 100 ? 15.828 -1.457 -24.071 1.00 68.75 100 GLU A N 1
ATOM 838 C CA . GLU A 1 100 ? 16.017 -2.435 -25.152 1.00 68.75 100 GLU A CA 1
ATOM 839 C C . GLU A 1 100 ? 15.527 -1.850 -26.479 1.00 68.75 100 GLU A C 1
ATOM 841 O O . GLU A 1 100 ? 16.281 -1.789 -27.445 1.00 68.75 100 GLU A O 1
ATOM 846 N N . ARG A 1 101 ? 14.323 -1.270 -26.489 1.00 61.25 101 ARG A N 1
ATOM 847 C CA . ARG A 1 101 ? 13.752 -0.629 -27.678 1.00 61.25 101 ARG A CA 1
ATOM 848 C C . ARG A 1 101 ? 14.578 0.559 -28.183 1.00 61.25 101 ARG A C 1
ATOM 850 O O . ARG A 1 101 ? 14.719 0.732 -29.389 1.00 61.25 101 ARG A O 1
ATOM 857 N N . SER A 1 102 ? 15.134 1.378 -27.289 1.00 61.97 102 SER A N 1
ATOM 858 C CA . SER A 1 102 ? 16.033 2.478 -27.665 1.00 61.97 102 SER A CA 1
ATOM 859 C C . SER A 1 102 ? 17.365 1.986 -28.234 1.00 61.97 102 SER A C 1
ATOM 861 O O . SER A 1 102 ? 17.947 2.666 -29.076 1.00 61.97 102 SER A O 1
ATOM 863 N N . ARG A 1 103 ? 17.853 0.822 -27.789 1.00 57.62 103 ARG A N 1
ATOM 864 C CA . ARG A 1 103 ? 19.072 0.201 -28.321 1.00 57.62 103 ARG A CA 1
ATOM 865 C C . ARG A 1 103 ? 18.850 -0.331 -29.733 1.00 57.62 103 ARG A C 1
ATOM 867 O O . ARG A 1 103 ? 19.671 -0.057 -30.599 1.00 57.62 103 ARG A O 1
ATOM 874 N N . ASP A 1 104 ? 17.717 -0.989 -29.968 1.00 59.53 104 ASP A N 1
ATOM 875 C CA . ASP A 1 104 ? 17.349 -1.493 -31.294 1.00 59.53 104 ASP A CA 1
ATOM 876 C C . ASP A 1 104 ? 17.213 -0.347 -32.313 1.00 59.53 104 ASP A C 1
ATOM 878 O O . ASP A 1 104 ? 17.692 -0.452 -33.438 1.00 59.53 104 ASP A O 1
ATOM 882 N N . TRP A 1 105 ? 16.659 0.797 -31.897 1.00 54.84 105 TRP A N 1
ATOM 883 C CA . TRP A 1 105 ? 16.581 1.999 -32.739 1.00 54.84 105 TRP A CA 1
ATOM 884 C C . TRP A 1 105 ? 17.949 2.633 -33.012 1.00 54.84 105 TRP A C 1
ATOM 886 O O . TRP A 1 105 ? 18.211 3.088 -34.122 1.00 54.84 105 TRP A O 1
ATOM 896 N N . ALA A 1 106 ? 18.842 2.658 -32.017 1.00 59.53 106 ALA A N 1
ATOM 897 C CA . ALA A 1 106 ? 20.202 3.157 -32.211 1.00 59.53 106 ALA A CA 1
ATOM 898 C C . ALA A 1 106 ? 21.013 2.286 -33.188 1.00 59.53 106 ALA A C 1
ATOM 900 O O . ALA A 1 106 ? 21.943 2.793 -33.815 1.00 59.53 106 ALA A O 1
ATOM 901 N N . ASP A 1 107 ? 20.670 1.003 -33.320 1.00 55.75 107 ASP A N 1
ATOM 902 C CA . ASP A 1 107 ? 21.322 0.067 -34.234 1.00 55.75 107 ASP A CA 1
ATOM 903 C C . ASP A 1 107 ? 20.689 0.047 -35.643 1.00 55.75 107 ASP A C 1
ATOM 905 O O . ASP A 1 107 ? 21.410 -0.214 -36.607 1.00 55.75 107 ASP A O 1
ATOM 909 N N . GLU A 1 108 ? 19.404 0.394 -35.805 1.00 56.78 108 GLU A N 1
ATOM 910 C CA . GLU A 1 108 ? 18.736 0.499 -37.121 1.00 56.78 108 GLU A CA 1
ATOM 911 C C . GLU A 1 108 ? 19.242 1.673 -37.982 1.00 56.78 108 GLU A C 1
ATOM 913 O O . GLU A 1 108 ? 19.362 1.528 -39.199 1.00 56.78 108 GLU A O 1
ATOM 918 N N . ASP A 1 109 ? 19.611 2.805 -37.372 1.00 59.44 109 ASP A N 1
ATOM 919 C CA . ASP A 1 109 ? 20.150 3.980 -38.084 1.00 59.44 109 ASP A CA 1
ATOM 920 C C . ASP A 1 109 ? 21.669 3.904 -38.339 1.00 59.44 109 ASP A C 1
ATOM 922 O O . ASP A 1 109 ? 22.263 4.786 -38.973 1.00 59.44 109 ASP A O 1
ATOM 926 N N . ARG A 1 110 ? 22.343 2.855 -37.852 1.00 54.44 110 ARG A N 1
ATOM 927 C CA . ARG A 1 110 ? 23.786 2.688 -38.045 1.00 54.44 110 ARG A CA 1
ATOM 928 C C . ARG A 1 110 ? 24.081 2.027 -39.380 1.00 54.44 110 ARG A C 1
ATOM 930 O O . ARG A 1 110 ? 23.651 0.916 -39.679 1.00 54.44 110 ARG A O 1
ATOM 937 N N . SER A 1 111 ? 24.929 2.683 -40.169 1.00 65.75 111 SER A N 1
ATOM 938 C CA . SER A 1 111 ? 25.528 2.033 -41.332 1.00 65.75 111 SER A CA 1
ATOM 939 C C . SER A 1 111 ? 26.346 0.800 -40.892 1.00 65.75 111 SER A C 1
ATOM 941 O O . SER A 1 111 ? 26.969 0.823 -39.826 1.00 65.75 111 SER A O 1
ATOM 943 N N . PRO A 1 112 ? 26.439 -0.265 -41.712 1.00 61.53 112 PRO A N 1
ATOM 944 C CA . PRO A 1 112 ? 27.222 -1.462 -41.381 1.00 61.53 112 PRO A CA 1
ATOM 945 C C . PRO A 1 112 ? 28.694 -1.176 -41.027 1.00 61.53 112 PRO A C 1
ATOM 947 O O . PRO A 1 112 ? 29.335 -1.954 -40.319 1.00 61.53 112 PRO A O 1
ATOM 950 N N . GLU A 1 113 ? 29.249 -0.066 -41.521 1.00 60.00 113 GLU A N 1
ATOM 951 C CA . GLU A 1 113 ? 30.590 0.411 -41.174 1.00 60.00 113 GLU A CA 1
ATOM 952 C C . GLU A 1 113 ? 30.680 1.022 -39.772 1.00 60.00 113 GLU A C 1
ATOM 954 O O . GLU A 1 113 ? 31.694 0.822 -39.102 1.00 60.00 113 GLU A O 1
ATOM 959 N N . GLN A 1 114 ? 29.639 1.717 -39.302 1.00 61.56 114 GLN A N 1
ATOM 960 C CA . GLN A 1 114 ? 29.586 2.248 -37.936 1.00 61.56 114 GLN A CA 1
ATOM 961 C C . GLN A 1 114 ? 29.476 1.126 -36.904 1.00 61.56 114 GLN A C 1
ATOM 963 O O . GLN A 1 114 ? 30.278 1.096 -35.975 1.00 61.56 114 GLN A O 1
ATOM 968 N N . SER A 1 115 ? 28.611 0.130 -37.117 1.00 60.06 115 SER A N 1
ATOM 969 C CA . SER A 1 115 ? 28.508 -1.013 -36.195 1.00 60.06 115 SER A CA 1
ATOM 970 C C . SER A 1 115 ? 29.810 -1.827 -36.113 1.00 60.06 115 SER A C 1
ATOM 972 O O . SER A 1 115 ? 30.154 -2.354 -35.056 1.00 60.06 115 SER A O 1
ATOM 974 N N . ARG A 1 116 ? 30.585 -1.904 -37.210 1.00 61.56 116 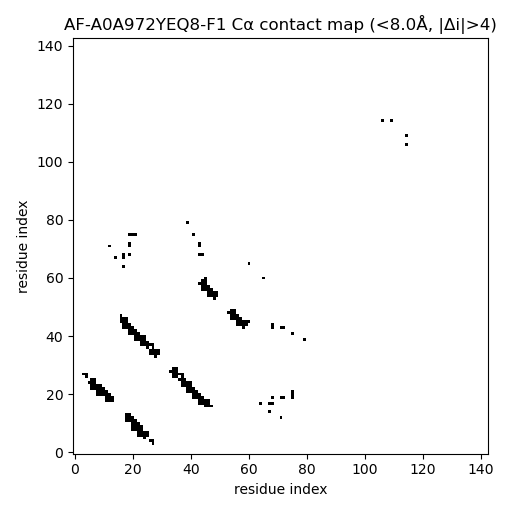ARG A N 1
ATOM 975 C CA . ARG A 1 116 ? 31.921 -2.535 -37.217 1.00 61.56 116 ARG A CA 1
ATOM 976 C C . ARG A 1 116 ? 32.975 -1.730 -36.451 1.00 61.56 116 ARG A C 1
ATOM 978 O O . ARG A 1 116 ? 33.855 -2.350 -35.855 1.00 61.56 116 ARG A O 1
ATOM 985 N N . ARG A 1 117 ? 32.915 -0.391 -36.469 1.00 63.69 117 ARG A N 1
ATOM 986 C CA . ARG A 1 117 ? 33.825 0.467 -35.684 1.00 63.69 117 ARG A CA 1
ATOM 987 C C . ARG A 1 117 ? 33.524 0.389 -34.195 1.00 63.69 117 ARG A C 1
ATOM 989 O O . ARG A 1 117 ? 34.449 0.166 -33.426 1.00 63.69 117 ARG A O 1
ATOM 996 N N . ASP A 1 118 ? 32.256 0.451 -33.809 1.00 63.06 118 ASP A N 1
ATOM 997 C CA . ASP A 1 118 ? 31.863 0.402 -32.398 1.00 63.06 118 ASP A CA 1
ATOM 998 C C . ASP A 1 118 ? 32.261 -0.935 -31.746 1.00 63.06 118 ASP A C 1
ATOM 1000 O O . ASP A 1 118 ? 32.871 -0.956 -30.681 1.00 63.06 118 ASP A O 1
ATOM 1004 N N . ALA A 1 119 ? 32.054 -2.065 -32.437 1.00 65.19 119 ALA A N 1
ATOM 1005 C CA . ALA A 1 119 ? 32.508 -3.377 -31.959 1.00 65.19 119 ALA A CA 1
ATOM 1006 C C . ALA A 1 119 ? 34.045 -3.491 -31.846 1.00 65.19 119 ALA A C 1
ATOM 1008 O O . ALA A 1 119 ? 34.568 -4.282 -31.053 1.00 65.19 119 ALA A O 1
ATOM 1009 N N . HIS A 1 120 ? 34.784 -2.730 -32.657 1.00 68.12 120 HIS A N 1
ATOM 1010 C CA . HIS A 1 120 ? 36.240 -2.646 -32.586 1.00 68.12 120 HIS A CA 1
ATOM 1011 C C . HIS A 1 120 ? 36.696 -1.755 -31.418 1.00 68.12 120 HIS A C 1
ATOM 1013 O O . HIS A 1 120 ? 37.650 -2.109 -30.719 1.00 68.12 120 HIS A O 1
ATOM 1019 N N . ASP A 1 121 ? 35.993 -0.654 -31.161 1.00 67.75 121 ASP A N 1
ATOM 1020 C CA . ASP A 1 121 ? 36.270 0.268 -30.059 1.00 67.75 121 ASP A CA 1
ATOM 1021 C C . ASP A 1 121 ? 35.945 -0.353 -28.692 1.00 67.75 121 ASP A C 1
ATOM 1023 O O . ASP A 1 121 ? 36.749 -0.227 -27.763 1.00 67.75 121 ASP A O 1
ATOM 1027 N N . ASP A 1 122 ? 34.863 -1.131 -28.588 1.00 66.94 122 ASP A N 1
ATOM 1028 C CA . ASP A 1 122 ? 34.537 -1.923 -27.395 1.00 66.94 122 ASP A CA 1
ATOM 1029 C C . ASP A 1 122 ? 35.626 -2.968 -27.093 1.00 66.94 122 ASP A C 1
ATOM 1031 O O . ASP A 1 122 ? 36.082 -3.089 -25.950 1.00 66.94 122 ASP A O 1
ATOM 1035 N N . ARG A 1 123 ? 36.134 -3.668 -28.123 1.00 60.66 123 ARG A N 1
ATOM 1036 C CA . ARG A 1 123 ? 37.278 -4.593 -27.983 1.00 60.66 123 ARG A CA 1
ATOM 1037 C C . ARG A 1 123 ? 38.548 -3.877 -27.519 1.00 60.66 123 ARG A C 1
ATOM 1039 O O . ARG A 1 123 ? 39.249 -4.376 -26.640 1.00 60.66 123 ARG A O 1
ATOM 1046 N N . LEU A 1 124 ? 38.840 -2.699 -28.072 1.00 64.25 124 LEU A N 1
ATOM 1047 C CA . LEU A 1 124 ? 39.979 -1.867 -27.666 1.00 64.25 124 LEU A CA 1
ATOM 1048 C C . LEU A 1 124 ? 39.855 -1.384 -26.214 1.00 64.25 124 LEU A C 1
ATOM 1050 O O . LEU A 1 124 ? 40.854 -1.330 -25.489 1.00 64.25 124 LEU A O 1
ATOM 1054 N N . ALA A 1 125 ? 38.647 -1.031 -25.773 1.00 66.38 125 ALA A N 1
ATOM 1055 C CA . ALA A 1 125 ? 38.367 -0.617 -24.403 1.00 66.38 125 ALA A CA 1
ATOM 1056 C C . ALA A 1 125 ? 38.514 -1.781 -23.405 1.00 66.38 125 ALA A C 1
ATOM 1058 O O . ALA A 1 125 ? 39.083 -1.600 -22.317 1.00 66.38 125 ALA A O 1
ATOM 1059 N N . GLU A 1 126 ? 38.074 -2.985 -23.776 1.00 62.69 126 GLU A N 1
ATOM 1060 C CA . GLU A 1 126 ? 38.246 -4.198 -22.974 1.00 62.69 126 GLU A CA 1
ATOM 1061 C C . GLU A 1 126 ? 39.733 -4.578 -22.839 1.00 62.69 126 GLU A C 1
ATOM 1063 O O . GLU A 1 126 ? 40.221 -4.793 -21.723 1.00 62.69 126 GLU A O 1
ATOM 1068 N N . ASP A 1 127 ? 40.499 -4.534 -23.935 1.00 65.44 127 ASP A N 1
ATOM 1069 C CA . ASP A 1 127 ? 41.945 -4.794 -23.926 1.00 65.44 127 ASP A CA 1
ATOM 1070 C C . ASP A 1 127 ? 42.729 -3.746 -23.117 1.00 65.44 127 ASP A C 1
ATOM 1072 O O . ASP A 1 127 ? 43.649 -4.082 -22.354 1.00 65.44 127 ASP A O 1
ATOM 1076 N N . ARG A 1 128 ? 42.334 -2.468 -23.183 1.00 59.84 128 ARG A N 1
ATOM 1077 C CA . ARG A 1 128 ? 42.888 -1.399 -22.330 1.00 59.84 128 ARG A CA 1
ATOM 1078 C C 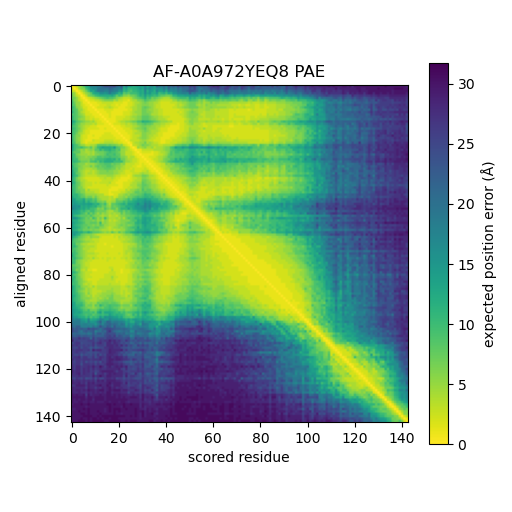. ARG A 1 128 ? 42.581 -1.611 -20.849 1.00 59.84 128 ARG A C 1
ATOM 1080 O O . ARG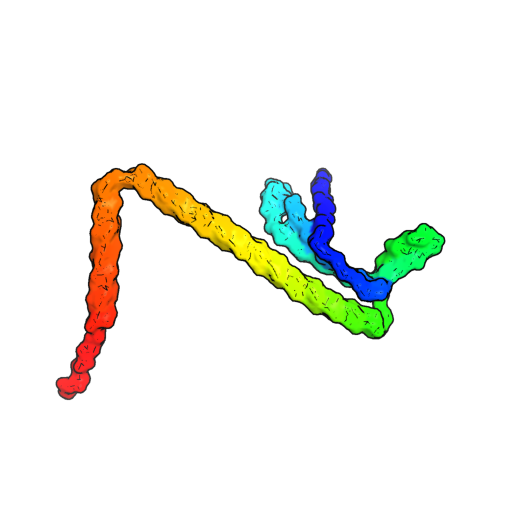 A 1 128 ? 43.437 -1.377 -19.994 1.00 59.84 128 ARG A O 1
ATOM 1087 N N . SER A 1 129 ? 41.384 -2.087 -20.527 1.00 61.31 129 SER A N 1
ATOM 1088 C CA . SER A 1 129 ? 40.983 -2.393 -19.150 1.00 61.31 129 SER A CA 1
ATOM 1089 C C . SER A 1 129 ? 41.728 -3.614 -18.602 1.00 61.31 129 SER A C 1
ATOM 1091 O O . SER A 1 129 ? 42.172 -3.626 -17.448 1.00 61.31 129 SER A O 1
ATOM 1093 N N . ARG A 1 130 ? 41.948 -4.626 -19.447 1.00 61.09 130 ARG A N 1
ATOM 1094 C CA . ARG A 1 130 ? 42.698 -5.844 -19.120 1.00 61.09 130 ARG A CA 1
ATOM 1095 C C . ARG A 1 130 ? 44.188 -5.576 -18.901 1.00 61.09 130 ARG A C 1
ATOM 1097 O O . ARG A 1 130 ? 44.779 -6.127 -17.969 1.00 61.09 130 ARG A O 1
ATOM 1104 N N . THR A 1 131 ? 44.791 -4.703 -19.706 1.00 59.31 131 THR A N 1
ATOM 1105 C CA . THR A 1 131 ? 46.190 -4.271 -19.541 1.00 59.31 131 THR A CA 1
ATOM 1106 C C . THR A 1 131 ? 46.377 -3.401 -18.296 1.00 59.31 131 THR A C 1
ATO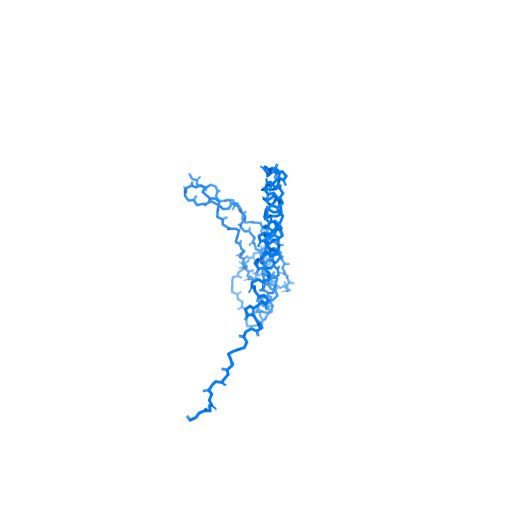M 1108 O O . THR A 1 131 ? 47.319 -3.638 -17.537 1.00 59.31 131 THR A O 1
ATOM 1111 N N . ARG A 1 132 ? 45.437 -2.494 -17.985 1.00 57.41 132 ARG A N 1
ATOM 1112 C CA . ARG A 1 132 ? 45.451 -1.715 -16.729 1.00 57.41 132 ARG A CA 1
ATOM 1113 C C . ARG A 1 132 ? 45.366 -2.587 -15.476 1.00 57.41 132 ARG A C 1
ATOM 1115 O O . ARG A 1 132 ? 46.088 -2.333 -14.519 1.00 57.41 132 ARG A O 1
ATOM 1122 N N . ARG A 1 133 ? 44.545 -3.644 -15.480 1.00 57.50 133 ARG A N 1
ATOM 1123 C CA . ARG A 1 133 ? 44.434 -4.582 -14.343 1.00 57.50 133 ARG A CA 1
ATOM 1124 C C . ARG A 1 133 ? 45.677 -5.459 -14.141 1.00 57.50 133 ARG A C 1
ATOM 1126 O O . ARG A 1 133 ? 45.880 -5.972 -13.043 1.00 57.50 133 ARG A O 1
ATOM 1133 N N . ARG A 1 134 ? 46.513 -5.640 -15.170 1.00 57.16 134 ARG A N 1
ATOM 1134 C CA . ARG A 1 134 ? 47.771 -6.407 -15.082 1.00 57.16 134 ARG A CA 1
ATOM 1135 C C . ARG A 1 134 ? 48.988 -5.564 -14.701 1.00 57.16 134 ARG A C 1
ATOM 1137 O O . ARG A 1 134 ? 49.992 -6.134 -14.279 1.00 57.16 134 ARG A O 1
ATOM 1144 N N . ALA A 1 135 ? 48.905 -4.240 -14.787 1.00 58.53 135 ALA A N 1
ATOM 1145 C CA . ALA A 1 135 ? 49.939 -3.346 -14.285 1.00 58.53 135 ALA A CA 1
ATOM 1146 C C . ALA A 1 135 ? 49.818 -3.203 -12.756 1.00 58.53 135 ALA A C 1
ATOM 1148 O O . ALA A 1 135 ? 49.331 -2.197 -12.247 1.00 58.53 135 ALA A O 1
ATOM 1149 N N . LYS A 1 136 ? 50.255 -4.220 -12.000 1.00 58.62 136 LYS A N 1
ATOM 1150 C CA . LYS A 1 136 ? 50.592 -4.000 -10.586 1.00 58.62 136 LYS A CA 1
ATOM 1151 C C . LYS A 1 136 ? 51.737 -2.977 -10.528 1.00 58.62 136 LYS A C 1
ATOM 1153 O O . LYS A 1 136 ? 52.670 -3.105 -11.328 1.00 58.62 136 LYS A O 1
ATOM 1158 N N . PRO A 1 137 ? 51.710 -1.991 -9.616 1.00 59.06 137 PRO A N 1
ATOM 1159 C CA . PRO A 1 137 ? 52.881 -1.164 -9.379 1.00 59.06 137 PRO A CA 1
ATOM 1160 C C . PRO A 1 137 ? 54.013 -2.101 -8.957 1.00 59.06 137 PRO A C 1
ATOM 1162 O O . PRO A 1 137 ? 53.884 -2.879 -8.013 1.00 59.06 137 PRO A O 1
ATOM 1165 N N . ARG A 1 138 ? 55.095 -2.102 -9.733 1.00 57.97 138 ARG A N 1
ATOM 1166 C CA . ARG A 1 138 ? 56.319 -2.812 -9.380 1.00 57.97 138 ARG A CA 1
ATOM 1167 C C . ARG A 1 138 ? 56.909 -2.019 -8.218 1.00 57.97 138 ARG A C 1
ATOM 1169 O O . ARG A 1 138 ? 57.418 -0.924 -8.444 1.00 57.97 138 ARG A O 1
ATOM 1176 N N . ASP A 1 139 ? 56.733 -2.522 -7.001 1.00 59.12 139 ASP A N 1
ATOM 1177 C CA . ASP A 1 139 ? 57.295 -1.936 -5.786 1.00 59.12 139 ASP A CA 1
ATOM 1178 C C . ASP A 1 139 ? 58.805 -1.735 -6.004 1.00 59.12 139 ASP A C 1
ATOM 1180 O O . ASP A 1 139 ? 59.554 -2.696 -6.187 1.00 59.12 139 ASP A O 1
ATOM 1184 N N . ARG A 1 140 ? 59.239 -0.474 -6.106 1.00 55.69 140 ARG A N 1
ATOM 1185 C CA . ARG A 1 140 ? 60.653 -0.072 -6.186 1.00 55.69 140 ARG A CA 1
ATOM 1186 C C . ARG A 1 140 ? 61.139 0.349 -4.800 1.00 55.69 140 ARG A C 1
ATOM 1188 O O . ARG A 1 140 ? 61.740 1.402 -4.632 1.00 55.69 140 ARG A O 1
ATOM 1195 N N . SER A 1 141 ? 60.858 -0.475 -3.804 1.00 54.59 141 SER A N 1
ATOM 1196 C CA . SER A 1 141 ? 61.368 -0.344 -2.442 1.00 54.59 141 SER A CA 1
ATOM 1197 C C . SER A 1 141 ? 62.614 -1.227 -2.292 1.00 54.59 141 SER A C 1
ATOM 1199 O O . SER A 1 141 ? 62.593 -2.275 -1.659 1.00 54.59 141 SER A O 1
ATOM 1201 N N . ALA A 1 142 ? 63.703 -0.816 -2.947 1.00 49.78 142 ALA A N 1
ATOM 1202 C CA . ALA A 1 142 ? 65.051 -1.324 -2.690 1.00 49.78 142 ALA A CA 1
ATOM 1203 C C . ALA A 1 142 ? 66.097 -0.299 -3.158 1.00 49.78 142 ALA A C 1
ATOM 1205 O O . ALA A 1 142 ? 66.611 -0.396 -4.273 1.00 49.78 142 ALA A O 1
ATOM 1206 N N . HIS A 1 143 ? 66.350 0.711 -2.323 1.00 39.31 143 HIS A N 1
ATOM 1207 C CA . HIS A 1 143 ? 67.696 1.099 -1.893 1.00 39.31 143 HIS A CA 1
ATOM 1208 C C . HIS A 1 143 ? 67.636 2.091 -0.734 1.00 39.31 143 HIS A C 1
ATOM 1210 O O . HIS A 1 143 ? 66.770 2.991 -0.783 1.00 39.31 143 HIS A O 1
#

Foldseek 3Di:
DDPQDDWDWPDWDDDPQKIKTKTKRAQDADPVRHGDDIDIDMDIWGWDQDPVRDIDTDRDDDPVRVVVSVVVVVVVVVVVVVVVVVVVVVVVVVVVVVVVVVVVVVVVPDDPVRVVVVVVVVVVVVVVVVVVVPPDPPPPPDD

Secondary structure (DSSP, 8-state):
----PPPEEEEEEEETTEEEEEEEE-S-B-TT-PBPPPEEEEEEEEEEE-TTS-EEEES---HHHHHHHHHHHHHHHHHHHHHHHHHHHHHHHHHHHHHHHHHHHHHHTS-HHHHHHHHHHHHHHHHHHHHHHH---------

Radius of gyration: 29.11 Å; Cα contacts (8 Å, |Δi|>4): 122; chains: 1; bounding box: 99×32×66 Å

Nearest PDB structures (foldseek):
  3hx8-assembly2_C  TM=5.102E-01  e=2.623E-01  Mesorhizobium loti
  5ien-assembly1_A  TM=4.680E-01  e=7.363E-01  synthetic construct
  7l1z-assembly3_C  TM=3.916E-01  e=3.667E+00  unidentified
  3bit-assembly2_B  TM=4.116E-01  e=4.612E+00  Saccharomyces cerevisiae

Mean predicted aligned error: 14.18 Å

Sequence (143 aa):
MEERKKPTLEKEWRIGNIKAVMLRHSDRTDEDGNRLPDRLSSKVVKIFKNKNDEWDETPFMSGQEHLVAEKLRGSVYEYEQHVLERDRERENAHNRLQSERSRDWADEDRSPEQSRRDAHDDRLAEDRSRTRRRAKPRDRSAH